Protein AF-A0A967RHJ2-F1 (afdb_monomer_lite)

Structure (mmCIF, N/CA/C/O backbone):
data_AF-A0A967RHJ2-F1
#
_entry.id   AF-A0A967RHJ2-F1
#
loop_
_atom_site.group_PDB
_atom_site.id
_atom_site.type_symbol
_atom_site.label_atom_id
_atom_site.label_alt_id
_atom_site.label_comp_id
_atom_site.label_asym_id
_atom_site.label_entity_id
_atom_site.label_seq_id
_atom_site.pdbx_PDB_ins_code
_atom_site.Cartn_x
_atom_site.Cartn_y
_atom_site.Cartn_z
_atom_site.occupancy
_atom_site.B_iso_or_equiv
_atom_site.auth_seq_id
_atom_site.auth_comp_id
_atom_site.auth_asym_id
_atom_site.auth_atom_id
_atom_site.pdbx_PDB_model_num
ATOM 1 N N . MET A 1 1 ? -13.172 -1.216 12.217 1.00 95.12 1 MET A N 1
ATOM 2 C CA . MET A 1 1 ? -13.364 -1.100 10.749 1.00 95.12 1 MET A CA 1
ATOM 3 C C . MET A 1 1 ? -12.154 -1.708 10.038 1.00 95.12 1 MET A C 1
ATOM 5 O O . MET A 1 1 ? -11.070 -1.632 10.605 1.00 95.12 1 MET A O 1
ATOM 9 N N . ARG A 1 2 ? -12.319 -2.351 8.871 1.00 97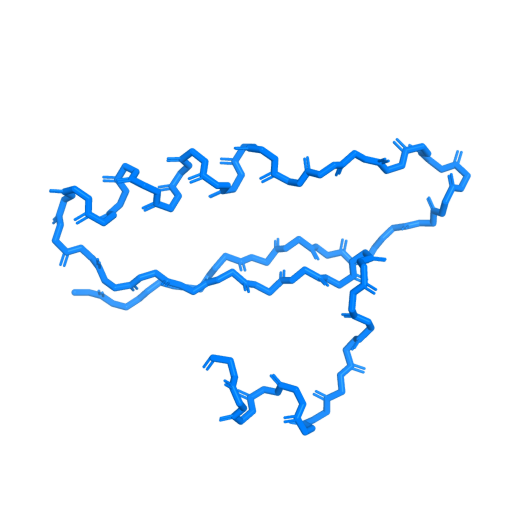.19 2 ARG A N 1
ATOM 10 C CA . ARG A 1 2 ? -11.210 -2.937 8.084 1.00 97.19 2 ARG A CA 1
ATOM 11 C C . ARG A 1 2 ? -11.024 -2.140 6.796 1.00 97.19 2 ARG A C 1
ATOM 13 O O . ARG A 1 2 ? -12.017 -1.903 6.115 1.00 97.19 2 ARG A O 1
ATOM 20 N N . ILE A 1 3 ? -9.793 -1.737 6.494 1.00 97.88 3 ILE A N 1
ATOM 21 C CA . ILE A 1 3 ? -9.460 -0.908 5.329 1.00 97.88 3 ILE A CA 1
ATOM 22 C C . ILE A 1 3 ? -8.294 -1.543 4.573 1.00 97.88 3 ILE A C 1
ATOM 24 O O . ILE A 1 3 ? -7.306 -1.958 5.177 1.00 97.88 3 ILE A O 1
ATOM 28 N N . LEU A 1 4 ? -8.418 -1.590 3.249 1.00 96.31 4 LEU A N 1
ATOM 29 C CA . LEU A 1 4 ? -7.355 -1.990 2.338 1.00 96.31 4 LEU A CA 1
ATOM 30 C C . LEU A 1 4 ? -6.926 -0.768 1.525 1.00 96.31 4 LEU A C 1
ATOM 32 O O . LEU A 1 4 ? -7.757 -0.152 0.860 1.00 96.31 4 LEU A O 1
ATOM 36 N N . LEU A 1 5 ? -5.642 -0.432 1.581 1.00 97.31 5 LEU A N 1
ATOM 37 C CA . LEU A 1 5 ? -5.022 0.586 0.739 1.00 97.31 5 LEU A CA 1
ATOM 38 C C . LEU A 1 5 ? -4.219 -0.109 -0.360 1.00 97.31 5 LEU A C 1
ATOM 40 O O . LEU A 1 5 ? -3.535 -1.097 -0.098 1.00 97.31 5 LEU A O 1
ATOM 44 N N . ILE A 1 6 ? -4.306 0.397 -1.586 1.00 96.00 6 ILE A N 1
ATOM 45 C CA . ILE A 1 6 ? -3.662 -0.214 -2.751 1.00 96.00 6 ILE A CA 1
ATOM 46 C C . ILE A 1 6 ? -2.796 0.843 -3.428 1.00 96.00 6 ILE A C 1
ATOM 48 O O . ILE A 1 6 ? -3.309 1.887 -3.828 1.00 96.00 6 ILE A O 1
ATOM 52 N N . ASN A 1 7 ? -1.503 0.559 -3.571 1.00 96.31 7 ASN A N 1
ATOM 53 C CA . ASN A 1 7 ? -0.632 1.238 -4.522 1.00 96.31 7 ASN A CA 1
ATOM 54 C C . ASN A 1 7 ? -0.699 0.445 -5.838 1.00 96.31 7 ASN A C 1
ATOM 56 O O . ASN A 1 7 ? -0.127 -0.648 -5.911 1.00 96.31 7 ASN A O 1
ATOM 60 N N . PRO A 1 8 ? -1.472 0.901 -6.839 1.00 94.50 8 PRO A N 1
ATOM 61 C CA . PRO A 1 8 ? -1.603 0.181 -8.097 1.00 94.50 8 PRO A CA 1
ATOM 62 C C . PRO A 1 8 ? -0.268 0.166 -8.843 1.00 94.50 8 PRO A C 1
ATOM 64 O O . PRO A 1 8 ? 0.573 1.039 -8.652 1.00 94.50 8 PRO A O 1
ATOM 67 N N . PHE A 1 9 ? -0.085 -0.822 -9.715 1.00 94.12 9 PHE A N 1
ATOM 68 C CA . PHE A 1 9 ? 1.093 -0.875 -10.570 1.00 94.12 9 PHE A CA 1
ATOM 69 C C . PHE A 1 9 ? 1.144 0.336 -11.512 1.00 94.12 9 PHE A C 1
ATOM 71 O O . PHE A 1 9 ? 0.144 0.680 -12.145 1.00 94.12 9 PHE A O 1
ATOM 78 N N . TYR A 1 10 ? 2.336 0.909 -11.650 1.00 92.94 10 TYR A N 1
ATOM 79 C CA . TYR A 1 10 ? 2.709 1.836 -12.711 1.00 92.94 10 TYR A CA 1
ATOM 80 C C . TYR A 1 10 ? 4.185 1.596 -13.089 1.00 92.94 10 TYR A C 1
ATOM 82 O O . TYR A 1 10 ? 4.959 1.084 -12.270 1.00 92.94 10 TYR A O 1
ATOM 90 N N . PRO A 1 11 ? 4.585 1.864 -14.343 1.00 92.06 11 PRO A N 1
ATOM 91 C CA . PRO A 1 11 ? 5.895 1.483 -14.854 1.00 92.06 11 PRO A CA 1
ATOM 92 C C . PRO A 1 11 ? 7.042 2.271 -14.209 1.00 92.06 11 PRO A C 1
ATOM 94 O O . PRO A 1 11 ? 6.914 3.443 -13.868 1.00 92.06 11 PRO A O 1
ATOM 97 N N . ILE A 1 12 ? 8.225 1.646 -14.151 1.00 8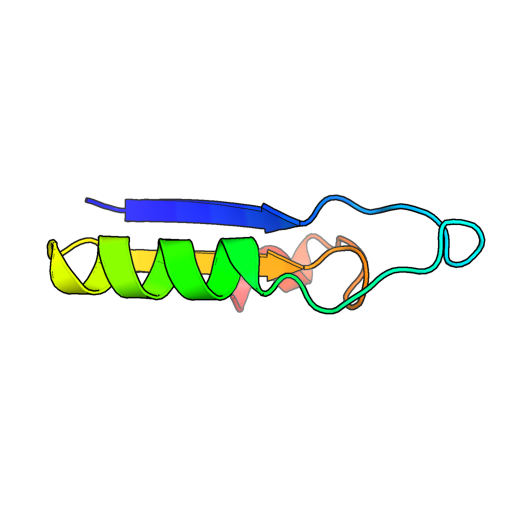8.81 12 ILE A N 1
ATOM 98 C CA . ILE A 1 12 ? 9.463 2.276 -13.652 1.00 88.81 12 ILE A CA 1
ATOM 99 C C . ILE A 1 12 ? 9.801 3.579 -14.400 1.00 88.81 12 ILE A C 1
ATOM 101 O O . ILE A 1 12 ? 10.402 4.482 -13.822 1.00 88.81 12 ILE A O 1
ATOM 105 N N . SER A 1 13 ? 9.386 3.711 -15.666 1.00 95.44 13 SER A N 1
ATOM 106 C CA . SER A 1 13 ? 9.565 4.932 -16.464 1.00 95.44 13 SER A CA 1
ATOM 107 C C . SER A 1 13 ? 8.874 6.164 -15.876 1.00 95.44 13 SER A C 1
ATOM 109 O O . SER A 1 13 ? 9.272 7.280 -16.187 1.00 95.44 13 SER A O 1
ATOM 111 N N . GLU A 1 14 ? 7.868 5.977 -15.022 1.00 94.31 14 GLU A N 1
ATOM 112 C CA . GLU A 1 14 ? 7.192 7.054 -14.288 1.00 94.31 14 GLU A CA 1
ATOM 113 C C . GLU A 1 14 ? 7.884 7.385 -12.956 1.00 94.31 14 GLU A C 1
ATOM 115 O O . GLU A 1 14 ? 7.366 8.154 -12.151 1.00 94.31 14 GLU A O 1
ATOM 120 N N . THR A 1 15 ? 9.084 6.845 -12.721 1.00 93.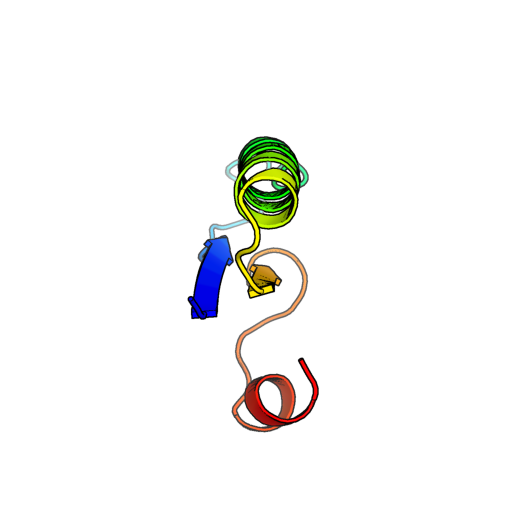31 15 THR A N 1
ATOM 121 C CA . THR A 1 15 ? 9.912 7.106 -11.534 1.00 93.31 15 THR A CA 1
ATOM 122 C C . THR A 1 15 ? 9.167 6.851 -10.216 1.00 93.31 15 THR A C 1
ATOM 124 O O . THR A 1 15 ? 8.952 7.780 -9.433 1.00 93.31 15 THR A O 1
ATOM 127 N N . PRO A 1 16 ? 8.756 5.594 -9.947 1.00 92.88 16 PRO A N 1
ATOM 128 C CA . PRO A 1 16 ? 8.060 5.258 -8.719 1.00 92.88 16 PRO A CA 1
ATOM 129 C C . PRO A 1 16 ? 8.845 5.623 -7.473 1.00 92.88 16 PRO A C 1
ATOM 131 O O . PRO A 1 16 ? 10.057 5.431 -7.386 1.00 92.88 16 PRO A O 1
ATOM 134 N N . SER A 1 17 ? 8.106 6.092 -6.477 1.00 91.69 17 SER A N 1
ATOM 135 C CA . SER A 1 17 ? 8.602 6.315 -5.125 1.00 91.69 17 SER A CA 1
ATOM 136 C C . SER A 1 17 ? 7.834 5.427 -4.144 1.00 91.69 17 SER A C 1
ATOM 138 O O . SER A 1 17 ? 6.711 5.008 -4.449 1.00 91.69 17 SER A O 1
ATOM 140 N N . PRO A 1 18 ? 8.415 5.111 -2.969 1.00 91.75 18 PRO A N 1
ATOM 141 C CA . PRO A 1 18 ? 7.686 4.403 -1.924 1.00 91.75 18 PRO A CA 1
ATOM 142 C C . PRO A 1 18 ? 6.353 5.106 -1.619 1.00 91.75 18 PRO A C 1
ATOM 144 O O . PRO A 1 18 ? 6.323 6.341 -1.591 1.00 91.75 18 PRO A O 1
ATOM 147 N N . PRO A 1 19 ? 5.257 4.373 -1.348 1.00 95.12 19 PRO A N 1
ATOM 148 C CA . PRO A 1 19 ? 3.927 4.957 -1.180 1.00 95.12 19 PRO A CA 1
ATOM 149 C C . PRO A 1 19 ? 3.760 5.640 0.193 1.00 95.12 19 PRO A C 1
ATOM 151 O O . PRO A 1 19 ? 2.919 5.256 1.008 1.00 95.12 19 PRO A O 1
ATOM 154 N N . LEU A 1 20 ? 4.552 6.685 0.465 1.00 96.81 20 LEU A N 1
ATOM 155 C CA . LEU A 1 20 ? 4.597 7.395 1.751 1.00 96.81 20 LEU A CA 1
ATOM 156 C C . LEU A 1 20 ? 3.239 7.992 2.141 1.00 96.81 20 LEU A C 1
ATOM 158 O O . LEU A 1 20 ? 2.880 7.982 3.316 1.00 96.81 20 LEU A O 1
ATOM 162 N N . GLY A 1 21 ? 2.454 8.452 1.162 1.00 96.94 21 GLY A N 1
ATOM 163 C CA . GLY A 1 21 ? 1.087 8.921 1.399 1.00 96.94 21 GLY A CA 1
ATOM 164 C C . GLY A 1 21 ? 0.165 7.820 1.934 1.00 96.94 21 GLY A C 1
ATOM 165 O O . GLY A 1 21 ? -0.609 8.067 2.858 1.00 96.94 21 GLY A O 1
ATOM 166 N N . LEU A 1 22 ? 0.287 6.588 1.421 1.00 97.75 22 LEU A N 1
ATOM 167 C CA . LEU A 1 22 ? -0.475 5.444 1.934 1.00 97.75 22 LEU A CA 1
ATOM 168 C C . LEU A 1 22 ? 0.012 5.019 3.319 1.00 97.75 22 LEU A C 1
ATOM 170 O O . LEU A 1 22 ? -0.815 4.690 4.164 1.00 97.75 22 LEU A O 1
ATOM 174 N N . ALA A 1 23 ? 1.322 5.066 3.576 1.00 97.69 23 ALA A N 1
ATOM 175 C CA . ALA A 1 23 ? 1.878 4.773 4.896 1.00 97.69 23 ALA A CA 1
ATOM 176 C C . ALA A 1 23 ? 1.382 5.770 5.958 1.00 97.69 23 ALA A C 1
ATOM 178 O O . ALA A 1 23 ? 0.947 5.368 7.036 1.00 97.69 23 ALA A O 1
ATOM 179 N N . TYR A 1 24 ? 1.375 7.066 5.633 1.00 98.38 24 TYR A N 1
ATOM 180 C CA . TYR A 1 24 ? 0.826 8.102 6.508 1.00 98.38 24 TYR A CA 1
ATOM 181 C C . TYR A 1 24 ? -0.671 7.888 6.768 1.00 98.38 24 TYR A C 1
ATOM 183 O O . TYR A 1 24 ? -1.115 7.899 7.917 1.00 98.38 24 TYR A O 1
ATOM 191 N N . LEU A 1 25 ? -1.448 7.653 5.705 1.00 98.44 25 LEU A N 1
ATOM 192 C CA . LEU A 1 25 ? -2.883 7.406 5.813 1.00 98.44 25 LEU A CA 1
ATOM 193 C C . LEU A 1 25 ? -3.179 6.160 6.656 1.00 98.44 25 LEU A C 1
ATOM 195 O O . LEU A 1 25 ? -4.075 6.201 7.497 1.00 98.44 25 LEU A O 1
ATOM 199 N N . ALA A 1 26 ? -2.420 5.078 6.468 1.00 98.44 26 ALA A N 1
ATOM 200 C CA . ALA A 1 26 ? -2.549 3.873 7.278 1.00 98.44 26 ALA A CA 1
ATOM 201 C C . ALA A 1 26 ? -2.344 4.179 8.762 1.00 98.44 26 ALA A C 1
ATOM 203 O O . ALA A 1 26 ? -3.230 3.881 9.557 1.00 98.44 26 ALA A O 1
ATOM 204 N N . ALA A 1 27 ? -1.262 4.875 9.119 1.00 98.50 27 ALA A N 1
ATOM 205 C CA . ALA A 1 27 ? -0.987 5.243 10.505 1.00 98.50 27 ALA A CA 1
ATOM 206 C C . ALA A 1 27 ? -2.087 6.133 11.118 1.00 98.50 27 ALA A C 1
ATOM 208 O O . ALA A 1 27 ? -2.433 5.978 12.290 1.00 98.50 27 ALA A O 1
ATOM 209 N N . ALA A 1 28 ? -2.656 7.067 10.350 1.00 98.62 28 ALA A N 1
ATOM 210 C CA . ALA A 1 28 ? -3.758 7.913 10.817 1.00 98.62 28 ALA A CA 1
ATOM 211 C C . ALA A 1 28 ? -5.054 7.108 11.043 1.00 98.62 28 ALA A C 1
ATOM 213 O O . ALA A 1 28 ? -5.752 7.298 12.039 1.00 98.62 28 ALA A O 1
ATOM 214 N N . LEU A 1 29 ? -5.367 6.177 10.140 1.00 98.50 29 LEU A N 1
ATOM 215 C CA . LEU A 1 29 ? -6.527 5.289 10.249 1.00 98.50 29 LEU A CA 1
ATOM 216 C C . LEU A 1 29 ? -6.377 4.285 11.402 1.00 98.50 29 LEU A C 1
ATOM 218 O O . LEU A 1 29 ? -7.349 4.009 12.108 1.00 98.50 29 LEU A O 1
ATOM 222 N N . GLU A 1 30 ? -5.172 3.766 11.621 1.00 98.44 30 GLU A N 1
ATOM 223 C CA . GLU A 1 30 ? -4.848 2.902 12.759 1.00 98.44 30 GLU A CA 1
ATOM 224 C C . GLU A 1 30 ? -5.006 3.644 14.090 1.00 98.44 30 GLU A C 1
ATOM 226 O O . GLU A 1 30 ? -5.630 3.113 15.008 1.00 98.44 30 GLU A O 1
ATOM 231 N N . GLN A 1 31 ? -4.553 4.902 14.176 1.00 98.62 31 GLN A N 1
ATOM 232 C CA . GLN A 1 31 ? -4.793 5.767 15.343 1.00 98.62 31 GLN A CA 1
ATOM 233 C C . GLN A 1 31 ? -6.289 5.991 15.617 1.00 98.62 31 GLN A C 1
ATOM 235 O O . GLN A 1 31 ? -6.691 6.110 16.772 1.00 98.62 31 GLN A O 1
ATOM 240 N N . ALA A 1 32 ? -7.127 5.988 14.578 1.00 98.38 32 ALA A N 1
ATOM 241 C CA . ALA A 1 32 ? -8.585 6.052 14.699 1.00 98.38 32 ALA A CA 1
ATOM 242 C C . ALA A 1 32 ? -9.248 4.690 15.022 1.00 98.38 32 ALA A C 1
ATOM 244 O O . ALA A 1 32 ? -10.476 4.585 15.034 1.00 98.38 32 ALA A O 1
ATOM 245 N N . GLY A 1 33 ? -8.467 3.632 15.273 1.00 98.44 33 GLY A N 1
ATOM 246 C CA . GLY A 1 33 ? -8.960 2.300 15.640 1.00 98.44 33 GLY A CA 1
ATOM 247 C C . GLY A 1 33 ? -9.347 1.403 14.455 1.00 98.44 33 GLY A C 1
ATOM 248 O O . GLY A 1 33 ? -10.028 0.385 14.638 1.00 98.44 33 GLY A O 1
ATOM 249 N N . ALA A 1 34 ? -8.955 1.751 13.226 1.00 98.50 34 ALA A N 1
ATOM 250 C CA . ALA A 1 34 ? -9.105 0.858 12.081 1.00 98.50 34 ALA A CA 1
ATOM 251 C C . ALA A 1 34 ? -7.992 -0.203 12.046 1.00 98.50 34 ALA A C 1
ATOM 253 O O . ALA A 1 34 ? -6.890 0.008 12.540 1.00 98.50 34 ALA A O 1
ATOM 254 N N . ARG A 1 35 ? -8.274 -1.350 11.418 1.00 98.19 35 ARG A N 1
ATOM 255 C CA . ARG A 1 35 ? -7.227 -2.279 10.972 1.00 98.19 35 ARG A CA 1
ATOM 256 C C . ARG A 1 35 ? -6.951 -2.021 9.502 1.00 98.19 35 ARG A C 1
ATOM 258 O O . ARG A 1 35 ? -7.879 -2.138 8.693 1.00 98.19 35 ARG A O 1
ATOM 265 N N . VAL A 1 36 ? -5.711 -1.668 9.185 1.00 97.69 36 VAL A N 1
ATOM 266 C CA . VAL A 1 36 ? -5.296 -1.280 7.839 1.00 97.69 36 VAL A CA 1
ATOM 267 C C . VAL A 1 36 ? -4.303 -2.293 7.291 1.00 97.69 36 VAL A C 1
ATOM 269 O O . VAL A 1 36 ? -3.495 -2.854 8.022 1.00 97.69 36 VAL A O 1
ATOM 272 N N . LYS A 1 37 ? -4.393 -2.535 5.989 1.00 95.31 37 LYS A N 1
ATOM 273 C CA . LYS A 1 37 ? -3.454 -3.342 5.218 1.00 95.31 37 LYS A CA 1
ATOM 274 C C . LYS A 1 37 ? -3.102 -2.578 3.946 1.00 95.31 37 LYS A C 1
ATOM 276 O O . LYS A 1 37 ? -3.986 -1.957 3.352 1.00 95.31 37 LYS A O 1
ATOM 281 N N . ILE A 1 38 ? -1.836 -2.617 3.538 1.00 95.06 38 ILE A N 1
ATOM 282 C CA . ILE A 1 38 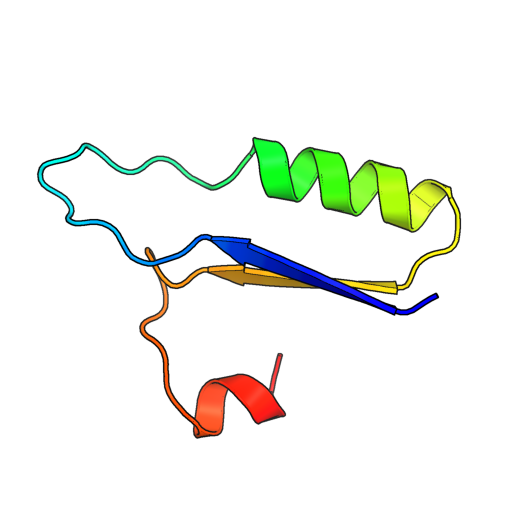? -1.354 -1.983 2.305 1.00 95.06 38 ILE A CA 1
ATOM 283 C C . ILE A 1 38 ? -0.924 -3.081 1.332 1.00 95.06 38 ILE A C 1
ATOM 285 O O . ILE A 1 38 ? -0.156 -3.964 1.705 1.00 95.06 38 ILE A O 1
ATOM 289 N N . LEU A 1 39 ? -1.404 -3.018 0.091 1.00 94.88 39 LEU A N 1
ATOM 290 C CA . LEU A 1 39 ? -0.880 -3.805 -1.025 1.00 94.88 39 LEU A CA 1
ATOM 291 C C . LEU A 1 39 ? -0.107 -2.882 -1.957 1.00 94.88 39 LEU A C 1
ATOM 293 O O . LEU A 1 39 ? -0.668 -1.906 -2.457 1.00 94.88 39 LEU A O 1
ATOM 297 N N . ASP A 1 40 ? 1.165 -3.196 -2.185 1.00 94.56 40 ASP A N 1
ATOM 298 C CA . ASP A 1 40 ? 2.026 -2.430 -3.078 1.00 94.56 40 ASP A CA 1
ATOM 299 C C . ASP A 1 40 ? 2.364 -3.219 -4.341 1.00 94.56 40 ASP A C 1
ATOM 301 O O . ASP A 1 40 ? 3.271 -4.050 -4.335 1.00 94.56 40 ASP A O 1
ATOM 305 N N . PHE A 1 41 ? 1.639 -2.932 -5.426 1.00 94.69 41 PHE A N 1
ATOM 306 C CA . PHE A 1 41 ? 1.812 -3.602 -6.714 1.00 94.69 41 PHE A CA 1
ATOM 307 C C . PHE A 1 41 ? 2.880 -2.976 -7.611 1.00 94.69 41 PHE A C 1
ATOM 309 O O . PHE A 1 41 ? 3.141 -3.499 -8.694 1.00 94.69 41 PHE A O 1
ATOM 316 N N . VAL A 1 42 ? 3.522 -1.893 -7.172 1.00 93.75 42 VAL A N 1
ATOM 317 C CA . VAL A 1 42 ? 4.716 -1.357 -7.837 1.00 93.75 42 VAL A CA 1
ATOM 318 C C . VAL A 1 42 ? 5.932 -2.214 -7.499 1.00 93.75 42 VAL A C 1
ATOM 320 O O . VAL A 1 42 ? 6.730 -2.523 -8.380 1.00 93.75 42 VAL A O 1
ATOM 323 N N . VAL A 1 43 ? 6.058 -2.620 -6.231 1.00 89.50 43 VAL A N 1
ATOM 324 C CA . VAL A 1 43 ? 7.184 -3.436 -5.744 1.00 89.50 43 VAL A CA 1
ATOM 325 C C . VAL A 1 43 ? 6.871 -4.930 -5.810 1.00 89.50 43 VAL A C 1
ATOM 327 O O . VAL A 1 43 ? 7.720 -5.716 -6.227 1.00 89.50 43 VAL A O 1
ATOM 330 N N . TYR A 1 44 ? 5.658 -5.331 -5.421 1.00 90.38 44 TYR A N 1
ATOM 331 C CA . TYR A 1 44 ? 5.240 -6.730 -5.362 1.00 90.38 44 TYR A CA 1
ATOM 332 C C . TYR A 1 44 ? 4.108 -6.976 -6.355 1.00 90.38 44 TYR A C 1
ATOM 334 O O . TYR A 1 44 ? 2.966 -6.666 -6.039 1.00 90.38 44 TYR A O 1
ATOM 342 N N . PRO A 1 45 ? 4.373 -7.544 -7.542 1.00 89.12 45 PRO A N 1
ATOM 343 C CA . PRO A 1 45 ? 3.335 -7.797 -8.532 1.00 89.12 45 PRO A CA 1
ATOM 344 C C . PRO A 1 45 ? 2.153 -8.584 -7.963 1.00 89.12 45 PRO A C 1
ATOM 346 O O . PRO A 1 45 ? 2.313 -9.464 -7.112 1.00 89.12 45 PRO A O 1
ATOM 349 N N . TYR A 1 46 ? 0.957 -8.288 -8.471 1.00 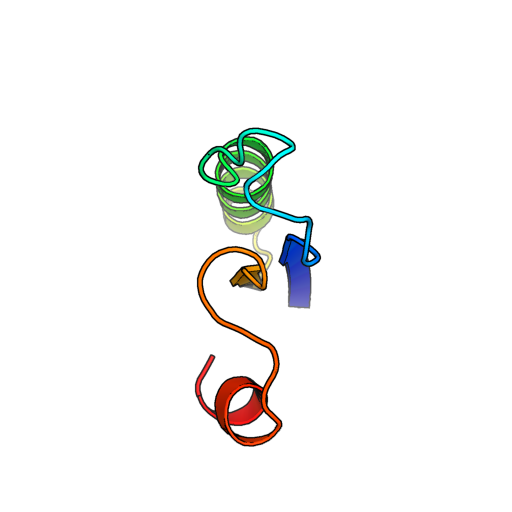90.56 46 TYR A N 1
ATOM 350 C CA . TYR A 1 46 ? -0.246 -9.010 -8.081 1.00 90.56 46 TYR A CA 1
ATOM 351 C C . TYR A 1 46 ? -0.082 -10.517 -8.309 1.00 90.56 46 TYR A C 1
ATOM 353 O O . TYR A 1 46 ? 0.271 -10.967 -9.400 1.00 90.56 46 TYR A O 1
ATOM 361 N N . SER A 1 47 ? -0.410 -11.299 -7.285 1.00 89.25 47 SER A N 1
ATOM 362 C CA . SER A 1 47 ? -0.609 -12.738 -7.402 1.00 89.25 47 SER A CA 1
ATOM 363 C C . SER A 1 47 ? -1.737 -13.178 -6.466 1.00 89.25 47 SER A C 1
ATOM 365 O O . SER A 1 47 ? -1.870 -12.611 -5.378 1.00 89.25 47 SER A O 1
ATOM 367 N N . PRO A 1 48 ? -2.528 -14.203 -6.834 1.00 88.12 48 PRO A N 1
ATOM 368 C CA . PRO A 1 48 ? -3.537 -14.767 -5.938 1.00 88.12 48 PRO A CA 1
ATOM 369 C C . PRO A 1 48 ? -2.949 -15.211 -4.591 1.00 88.12 48 PRO A C 1
ATOM 371 O O . PRO A 1 48 ? -3.520 -14.916 -3.547 1.00 88.12 48 PRO A O 1
ATOM 374 N N . ALA A 1 49 ? -1.758 -15.821 -4.603 1.00 86.75 49 ALA A N 1
ATOM 375 C CA . ALA A 1 49 ? -1.059 -16.254 -3.392 1.00 86.75 49 ALA A CA 1
ATOM 376 C C . ALA A 1 49 ? -0.681 -15.085 -2.458 1.00 86.75 49 ALA A C 1
ATOM 378 O O . ALA A 1 49 ? -0.718 -15.227 -1.239 1.00 86.75 49 ALA A O 1
ATOM 379 N N . GLY A 1 50 ? -0.356 -13.911 -3.012 1.00 81.19 50 GLY A N 1
ATOM 380 C CA . GLY A 1 50 ? -0.043 -12.712 -2.226 1.00 81.19 50 GLY A CA 1
ATOM 381 C C . GLY A 1 50 ? -1.251 -12.093 -1.511 1.00 81.19 50 GLY A C 1
ATOM 382 O O . GLY A 1 50 ? -1.077 -11.268 -0.616 1.00 81.19 50 GLY A O 1
ATOM 383 N N . LEU A 1 51 ? -2.481 -12.477 -1.873 1.00 78.44 51 LEU A N 1
ATOM 384 C CA . LEU A 1 51 ? -3.687 -11.988 -1.198 1.00 78.44 51 LEU A CA 1
ATOM 385 C C . LEU A 1 51 ? -3.938 -12.695 0.139 1.00 78.44 51 LEU A C 1
ATOM 387 O O . LEU A 1 51 ? -4.510 -12.081 1.042 1.00 78.44 51 LEU A O 1
ATOM 391 N N . GLU A 1 52 ? -3.507 -13.953 0.257 1.00 75.94 52 GLU A N 1
ATOM 392 C CA . GLU A 1 52 ? -3.744 -14.813 1.423 1.00 75.94 52 GLU A CA 1
ATOM 393 C C . GLU A 1 52 ? -2.777 -14.534 2.580 1.00 75.94 52 GLU A C 1
ATOM 395 O O . GLU A 1 52 ? -3.133 -14.732 3.739 1.00 75.94 52 GLU A O 1
ATOM 400 N N . THR A 1 53 ? -1.567 -14.059 2.278 1.00 64.06 53 THR A N 1
ATOM 401 C CA . THR A 1 53 ? -0.494 -13.825 3.261 1.00 64.06 53 THR A CA 1
ATOM 402 C C . THR A 1 53 ? -0.453 -12.420 3.837 1.00 64.06 53 THR A C 1
ATOM 404 O O . THR A 1 53 ? 0.194 -12.212 4.862 1.00 64.06 53 THR A O 1
ATOM 407 N N . ALA A 1 54 ? -1.083 -11.456 3.172 1.00 57.38 54 ALA A N 1
ATOM 408 C CA . ALA A 1 54 ? -0.936 -10.057 3.543 1.00 57.38 54 ALA A CA 1
ATOM 409 C C . ALA A 1 54 ? -1.889 -9.625 4.684 1.00 57.38 54 ALA A C 1
ATOM 411 O O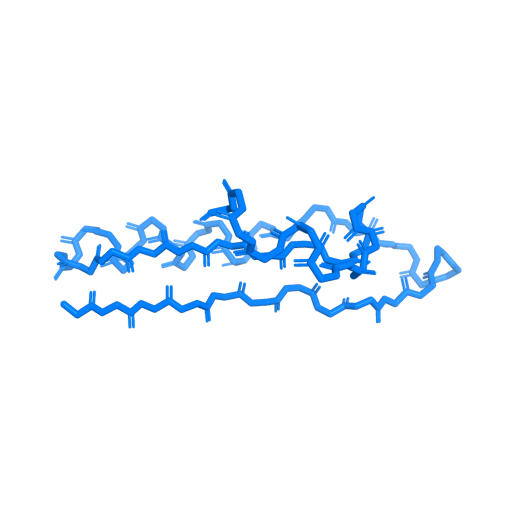 . ALA A 1 54 ? -2.924 -10.299 4.918 1.00 57.38 54 ALA A O 1
#

pLDDT: mean 92.78, std 8.01, range [57.38, 98.62]

Sequence (54 aa):
MRILLINPFYPISETPSPPLGLAYLAAALEQAGARVKILDFVVYPYSPAGLETA

Radius of gyration: 12.21 Å; chains: 1; bounding box: 23×25×32 Å

Foldseek 3Di:
DEEEAEQAADDCVVVDDDPVVVVVVCVVVVVVVYHYDYHYCNVPPDDPVVVVPD

Secondary structure (DSSP, 8-state):
-EEEEEE----GGG-----HHHHHHHHHHHHTT-EEEEEETTTS---HHHHHH-